Protein AF-A0A7Z9G3U9-F1 (afdb_monomer_lite)

Foldseek 3Di:
DDDDDPPPPDPAPVSVQVVQVVVVHGFAAPVRLVVQQCLPPDPADGLAGPDLVCVQQAEQDPPSPPPRPDPAADPWPNHAAGNNRHGHSDYRDWGWHPDDDPDDDDDDGDTDDD

Sequence (114 aa):
MLNRKNRSTSNSVCDAMAYAEWAGKRLPTEAEWEFAARGGLVGKEYSWGDDEAVARDYANCVGMLGKDKWEYCAPVGSFATNGYGLYDMAGNVWEWCSDWYDSYSNMLPALIRR

Radius of gyration: 16.11 Å; chains: 1; bounding box: 32×54×39 Å

Structure (mmCIF, N/CA/C/O backbone):
data_AF-A0A7Z9G3U9-F1
#
_entry.id   AF-A0A7Z9G3U9-F1
#
loop_
_atom_site.group_PDB
_atom_site.id
_atom_site.type_symbol
_atom_site.label_atom_id
_atom_site.label_alt_id
_atom_site.label_comp_id
_atom_site.label_asym_id
_atom_site.label_entity_id
_atom_site.label_seq_id
_atom_site.pdbx_PDB_ins_code
_atom_site.Cartn_x
_atom_site.Cartn_y
_atom_site.Cartn_z
_atom_site.occupancy
_atom_site.B_iso_or_equiv
_atom_site.auth_seq_id
_atom_site.auth_comp_id
_atom_site.auth_asym_id
_atom_site.auth_atom_id
_atom_site.pdbx_PDB_model_num
ATOM 1 N N . MET A 1 1 ? 7.653 37.495 9.631 1.00 37.00 1 MET A N 1
ATOM 2 C CA . MET A 1 1 ? 6.727 36.377 9.914 1.00 37.00 1 MET A CA 1
ATOM 3 C C . MET A 1 1 ? 7.492 35.081 9.707 1.00 37.00 1 MET A C 1
ATOM 5 O O . MET A 1 1 ? 7.578 34.594 8.589 1.00 37.00 1 MET A O 1
ATOM 9 N N . LEU A 1 2 ? 8.195 34.620 10.744 1.00 26.92 2 LEU A N 1
ATOM 10 C CA . LEU A 1 2 ? 9.072 33.455 10.653 1.00 26.92 2 LEU A CA 1
ATOM 11 C C . LEU A 1 2 ? 8.346 32.190 11.118 1.00 26.92 2 LEU A C 1
ATOM 13 O O . LEU A 1 2 ? 7.768 32.169 12.197 1.00 26.92 2 LEU A O 1
ATOM 17 N N . ASN A 1 3 ? 8.621 31.132 10.358 1.00 27.25 3 ASN A N 1
ATOM 18 C CA . ASN A 1 3 ? 9.020 29.805 10.819 1.00 27.25 3 ASN A CA 1
ATOM 19 C C . ASN A 1 3 ? 7.987 28.670 10.911 1.00 27.25 3 ASN A C 1
ATOM 21 O O . ASN A 1 3 ? 7.194 28.577 11.835 1.00 27.25 3 ASN A O 1
ATOM 25 N N . ARG A 1 4 ? 8.318 27.678 10.070 1.00 29.84 4 ARG A N 1
ATOM 26 C CA . ARG A 1 4 ? 8.588 26.267 10.399 1.00 29.84 4 ARG A CA 1
ATOM 27 C C . ARG A 1 4 ? 7.425 25.287 10.261 1.00 29.84 4 ARG A C 1
ATOM 29 O O . ARG A 1 4 ? 6.650 25.078 11.174 1.00 29.84 4 ARG A O 1
ATOM 36 N N . LYS A 1 5 ? 7.528 24.528 9.161 1.00 34.12 5 LYS A N 1
ATOM 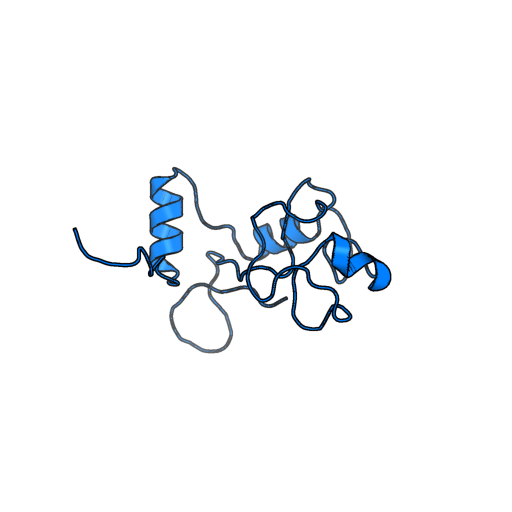37 C CA . LYS A 1 5 ? 7.575 23.058 9.165 1.00 34.12 5 LYS A CA 1
ATOM 38 C C . LYS A 1 5 ? 6.401 22.386 9.899 1.00 34.12 5 LYS A C 1
ATOM 40 O O . LYS A 1 5 ? 6.570 21.939 11.027 1.00 34.12 5 LYS A O 1
ATOM 45 N N . ASN A 1 6 ? 5.306 22.142 9.177 1.00 32.50 6 ASN A N 1
ATOM 46 C CA . ASN A 1 6 ? 4.419 21.001 9.448 1.00 32.50 6 ASN A CA 1
ATOM 47 C C . ASN A 1 6 ? 5.167 19.695 9.140 1.00 32.50 6 ASN A C 1
ATOM 49 O O . ASN A 1 6 ? 4.923 19.024 8.144 1.00 32.50 6 ASN A O 1
ATOM 53 N N . ARG A 1 7 ? 6.163 19.383 9.969 1.00 33.78 7 ARG A N 1
ATOM 54 C CA . ARG A 1 7 ? 6.894 18.123 9.955 1.00 33.78 7 ARG A CA 1
ATOM 55 C C . ARG A 1 7 ? 6.565 17.434 11.272 1.00 33.78 7 ARG A C 1
ATOM 57 O O . ARG A 1 7 ? 7.148 17.800 12.284 1.00 33.78 7 ARG A O 1
ATOM 64 N N . SER A 1 8 ? 5.584 16.534 11.231 1.00 34.88 8 SER A N 1
ATOM 65 C CA . SER A 1 8 ? 5.447 15.327 12.060 1.00 34.88 8 SER A CA 1
ATOM 66 C C . SER A 1 8 ? 4.013 14.799 11.917 1.00 34.88 8 SER A C 1
ATOM 68 O O . SER A 1 8 ? 3.202 14.953 12.825 1.00 34.88 8 SER A O 1
ATOM 70 N N . THR A 1 9 ? 3.661 14.197 10.774 1.00 43.09 9 THR A N 1
ATOM 71 C CA . THR A 1 9 ? 2.605 13.174 10.809 1.00 43.09 9 THR A CA 1
ATOM 72 C C . THR A 1 9 ? 3.204 12.021 11.590 1.00 43.09 9 THR A C 1
ATOM 74 O O . THR A 1 9 ? 4.230 11.463 11.210 1.00 43.09 9 THR A O 1
ATOM 77 N N . SER A 1 10 ? 2.659 11.805 12.773 1.00 45.19 10 SER A N 1
ATOM 78 C CA . SER A 1 10 ? 3.183 10.870 13.742 1.00 45.19 10 SER A CA 1
ATOM 79 C C . SER A 1 10 ? 3.118 9.450 13.167 1.00 45.19 10 SER A C 1
ATOM 81 O O . SER A 1 10 ? 2.047 8.944 12.849 1.00 45.19 10 SER A O 1
ATOM 83 N N . ASN A 1 11 ? 4.287 8.836 12.965 1.00 60.88 11 ASN A N 1
ATOM 84 C CA . ASN A 1 11 ? 4.459 7.501 12.375 1.00 60.88 11 ASN A CA 1
ATOM 85 C C . ASN A 1 11 ? 4.134 6.383 13.384 1.00 60.88 11 ASN A C 1
ATOM 87 O O . ASN A 1 11 ? 4.806 5.353 13.401 1.00 60.88 11 ASN A O 1
ATOM 91 N N . SER A 1 12 ? 3.169 6.603 14.276 1.00 79.44 12 SER A N 1
ATOM 92 C CA . SER A 1 12 ? 2.773 5.612 15.269 1.00 79.44 12 SER A CA 1
ATOM 93 C C . SER A 1 12 ? 1.434 4.995 14.896 1.00 79.44 12 SER A C 1
ATOM 95 O O . SER A 1 12 ? 0.537 5.643 14.355 1.00 79.44 12 SER A O 1
ATOM 97 N N . VAL A 1 13 ? 1.294 3.722 15.231 1.00 79.25 13 VAL A N 1
ATOM 98 C CA . VAL A 1 13 ? 0.050 2.979 15.073 1.00 79.25 13 VAL A CA 1
ATOM 99 C C . VAL A 1 13 ? -1.122 3.609 15.834 1.00 79.25 13 VAL A C 1
ATOM 101 O O . VAL A 1 13 ? -2.246 3.603 15.340 1.00 79.25 13 VAL A O 1
ATOM 104 N N . CYS A 1 14 ? -0.860 4.234 16.988 1.00 82.62 14 CYS A N 1
ATOM 105 C CA . CYS A 1 14 ? -1.877 4.941 17.762 1.00 82.62 14 CYS A CA 1
ATOM 106 C C . CYS A 1 14 ? -2.469 6.111 16.971 1.00 82.62 14 CYS A C 1
ATOM 108 O O . CYS A 1 14 ? -3.678 6.323 17.000 1.00 82.62 14 CYS A O 1
ATOM 110 N N . ASP A 1 15 ? -1.638 6.842 16.228 1.00 88.31 15 ASP A N 1
ATOM 111 C CA . ASP A 1 15 ? -2.103 7.959 15.405 1.00 88.31 15 ASP A CA 1
ATOM 112 C C . ASP A 1 15 ? -2.866 7.471 14.174 1.00 88.31 15 ASP A C 1
ATOM 114 O O . ASP A 1 15 ? -3.883 8.060 13.811 1.00 88.31 15 ASP A O 1
ATOM 118 N N . ALA A 1 16 ? -2.425 6.364 13.567 1.00 87.38 16 ALA A N 1
ATOM 119 C CA . ALA A 1 16 ? -3.134 5.733 12.457 1.00 87.38 16 ALA A CA 1
ATOM 120 C C . ALA A 1 16 ? -4.534 5.249 12.882 1.00 87.38 16 ALA A C 1
ATOM 122 O O . ALA A 1 16 ? -5.515 5.483 12.174 1.00 87.38 16 ALA A O 1
ATOM 123 N N . MET A 1 17 ? -4.647 4.639 14.066 1.00 87.81 17 MET A N 1
ATOM 124 C CA . MET A 1 17 ? -5.927 4.223 14.646 1.00 87.81 17 MET A CA 1
ATOM 125 C C . MET A 1 17 ? -6.816 5.421 14.990 1.00 87.81 17 MET A C 1
ATOM 127 O O . MET A 1 17 ? -7.977 5.441 14.587 1.00 87.81 17 MET A O 1
ATOM 131 N N . ALA A 1 18 ? -6.272 6.433 15.673 1.00 91.38 18 ALA A N 1
ATOM 132 C CA . ALA A 1 18 ? -7.019 7.635 16.043 1.00 91.38 18 ALA A CA 1
ATOM 133 C C . ALA A 1 18 ? -7.538 8.388 14.808 1.00 91.38 18 ALA A C 1
ATOM 135 O O . ALA A 1 18 ? -8.672 8.866 14.792 1.00 91.38 18 ALA A O 1
ATOM 136 N N . TYR A 1 19 ? -6.733 8.460 13.744 1.00 92.69 19 TYR A N 1
ATOM 137 C CA . TYR A 1 19 ? -7.155 9.037 12.473 1.00 92.69 19 TYR A CA 1
ATOM 138 C C . TYR A 1 19 ? -8.273 8.222 11.813 1.00 92.69 19 TYR A C 1
ATOM 140 O O . TYR A 1 19 ? -9.262 8.798 11.355 1.00 92.69 19 TYR A O 1
ATOM 148 N N . ALA A 1 20 ? -8.138 6.893 11.765 1.00 92.69 20 ALA A N 1
ATOM 149 C CA . ALA A 1 20 ? -9.161 6.029 11.186 1.00 92.69 20 ALA A CA 1
ATOM 150 C C . ALA A 1 20 ? -10.495 6.169 11.935 1.00 92.69 20 ALA A C 1
ATOM 152 O O . ALA A 1 20 ? -11.533 6.321 11.293 1.00 92.69 20 ALA A O 1
ATOM 153 N N . GLU A 1 21 ? -10.458 6.202 13.268 1.00 94.00 21 GLU A N 1
ATOM 154 C CA . GLU A 1 21 ? -11.635 6.411 14.112 1.00 94.00 21 GLU A CA 1
ATOM 155 C C . GLU A 1 21 ? -12.274 7.783 13.865 1.00 94.00 21 GLU A C 1
ATOM 157 O O . GLU A 1 21 ? -13.477 7.865 13.612 1.00 94.00 21 GLU A O 1
ATOM 162 N N . TRP A 1 22 ? -11.474 8.856 13.840 1.00 97.19 22 TRP A N 1
ATOM 163 C CA . TRP A 1 22 ? -11.948 10.201 13.500 1.00 97.19 22 TRP A CA 1
ATOM 164 C C . TRP A 1 22 ? -12.639 10.248 12.127 1.00 97.19 22 TRP A C 1
ATOM 166 O O . TRP A 1 22 ? -13.640 10.945 11.956 1.00 97.19 22 TRP A O 1
ATOM 176 N N . ALA A 1 23 ? -12.144 9.476 11.157 1.00 97.06 23 ALA A N 1
ATOM 177 C CA . ALA A 1 23 ? -12.722 9.368 9.821 1.00 97.06 23 ALA A CA 1
ATOM 178 C C . ALA A 1 23 ? -13.947 8.429 9.734 1.00 97.06 23 ALA A C 1
ATOM 180 O O . ALA A 1 23 ? -14.467 8.223 8.634 1.00 97.06 23 ALA A O 1
ATOM 181 N N . GLY A 1 24 ? -14.401 7.835 10.845 1.00 97.19 24 GLY A N 1
ATOM 182 C CA . GLY A 1 24 ? -15.499 6.861 10.866 1.00 97.19 24 GLY A CA 1
ATOM 183 C C . GLY A 1 24 ? -15.141 5.525 10.206 1.00 97.19 24 GLY A C 1
ATOM 184 O O . GLY A 1 24 ? -16.003 4.860 9.630 1.00 97.19 24 GLY A O 1
ATOM 185 N N . LYS A 1 25 ? -13.859 5.158 10.231 1.00 96.56 25 LYS A N 1
ATOM 186 C CA . LYS A 1 25 ? -13.283 3.948 9.633 1.00 96.56 25 LYS A CA 1
ATOM 187 C C . LYS A 1 25 ? -12.528 3.142 10.698 1.00 96.56 25 LYS A C 1
ATOM 189 O O . LYS A 1 25 ? -12.598 3.420 11.891 1.00 96.56 25 LYS A O 1
ATOM 194 N N . ARG A 1 26 ? -11.791 2.126 10.253 1.00 95.25 26 ARG A N 1
ATOM 195 C CA . ARG A 1 26 ? -10.797 1.387 11.038 1.00 95.25 26 ARG A CA 1
ATOM 196 C C . ARG A 1 26 ? -9.597 1.055 10.158 1.00 95.25 26 ARG A C 1
ATOM 198 O O . ARG A 1 26 ? -9.704 1.132 8.933 1.00 95.25 26 ARG A O 1
ATOM 205 N N . LEU A 1 27 ? -8.491 0.657 10.778 1.00 93.25 27 LEU A N 1
ATOM 206 C CA . LEU A 1 27 ? -7.408 0.006 10.044 1.00 93.25 27 LEU A CA 1
ATOM 207 C C . LEU A 1 27 ? -7.879 -1.360 9.507 1.00 93.25 27 LEU A C 1
ATOM 209 O O . LEU A 1 27 ? -8.734 -2.000 10.141 1.00 93.25 27 LEU A O 1
ATOM 213 N N . PRO A 1 28 ? -7.371 -1.792 8.341 1.00 93.62 28 PRO A N 1
ATOM 214 C CA . PRO A 1 28 ? -7.618 -3.136 7.839 1.00 93.62 28 PRO A CA 1
ATOM 215 C C . PRO A 1 28 ? -6.925 -4.163 8.734 1.00 93.62 28 PRO A C 1
ATOM 217 O O . PRO A 1 28 ? -5.932 -3.849 9.400 1.00 93.62 28 PRO A O 1
ATOM 220 N N . THR A 1 29 ? -7.425 -5.395 8.721 1.00 90.75 29 THR A N 1
ATOM 221 C CA . THR A 1 29 ? -6.598 -6.509 9.182 1.00 90.75 29 THR A CA 1
ATOM 222 C C . THR A 1 29 ? -5.500 -6.812 8.159 1.00 90.75 29 THR A C 1
ATOM 224 O O . THR A 1 29 ? -5.644 -6.476 6.985 1.00 90.75 29 THR A O 1
ATOM 227 N N . GLU A 1 30 ? -4.419 -7.480 8.555 1.00 89.25 30 GLU A N 1
ATOM 228 C CA . GLU A 1 30 ? -3.372 -7.946 7.640 1.00 89.25 30 GLU A CA 1
ATOM 229 C C . GLU A 1 30 ? -3.965 -8.857 6.559 1.00 89.25 30 GLU A C 1
ATOM 231 O O . GLU A 1 30 ? -3.632 -8.728 5.384 1.00 89.25 30 GLU A O 1
ATOM 236 N N . ALA A 1 31 ? -4.920 -9.715 6.927 1.00 91.81 31 ALA A N 1
ATOM 237 C CA . ALA A 1 31 ? -5.619 -10.571 5.975 1.00 91.81 31 ALA A CA 1
ATOM 238 C C . ALA A 1 31 ? -6.475 -9.771 4.977 1.00 91.81 31 ALA A C 1
ATOM 240 O O . ALA A 1 31 ? -6.491 -10.086 3.786 1.00 91.81 31 ALA A O 1
ATOM 241 N N . GLU A 1 32 ? -7.184 -8.736 5.436 1.00 95.19 32 GLU A N 1
ATOM 242 C CA . GLU A 1 32 ? -7.945 -7.843 4.556 1.00 95.19 32 GLU A CA 1
ATOM 243 C C . GLU A 1 32 ? -7.024 -7.046 3.638 1.00 95.19 32 GLU A C 1
ATOM 245 O O . GLU A 1 32 ? -7.313 -6.918 2.449 1.00 95.19 32 GLU A O 1
ATOM 250 N N . TRP A 1 33 ? -5.911 -6.546 4.176 1.00 95.25 33 TRP A N 1
ATOM 251 C CA . TRP A 1 33 ? -4.910 -5.813 3.417 1.00 95.25 33 TRP A CA 1
ATOM 252 C C . TRP A 1 33 ? -4.266 -6.704 2.355 1.00 95.25 33 TRP A C 1
ATOM 254 O O . TRP A 1 33 ? -4.224 -6.314 1.193 1.00 95.25 33 TRP A O 1
ATOM 264 N N . GLU A 1 34 ? -3.851 -7.930 2.695 1.00 94.50 34 GLU A N 1
ATOM 265 C CA . GLU A 1 34 ? -3.272 -8.868 1.726 1.00 94.50 34 GLU A CA 1
ATOM 266 C C . GLU A 1 34 ? -4.300 -9.260 0.656 1.00 94.50 34 GLU A C 1
ATOM 268 O O . GLU A 1 34 ? -3.986 -9.264 -0.536 1.00 94.50 34 GLU A O 1
ATOM 273 N N . PHE A 1 35 ? -5.545 -9.549 1.046 1.00 95.38 35 PHE A N 1
ATOM 274 C CA . PHE A 1 35 ? -6.615 -9.843 0.091 1.00 95.38 35 PHE A CA 1
ATOM 275 C C . PHE A 1 35 ? -6.841 -8.678 -0.880 1.00 95.38 35 PHE A C 1
ATOM 277 O O . PHE A 1 35 ? -6.943 -8.884 -2.092 1.00 95.38 35 PHE A O 1
ATOM 284 N N . ALA A 1 36 ? -6.888 -7.454 -0.351 1.00 96.75 36 ALA A N 1
ATOM 285 C CA . ALA A 1 36 ? -7.033 -6.236 -1.127 1.00 96.75 36 ALA A CA 1
ATOM 286 C C . ALA A 1 36 ? -5.829 -6.012 -2.054 1.00 96.75 36 ALA A C 1
ATOM 288 O O . ALA A 1 36 ? -6.029 -5.746 -3.239 1.00 96.75 36 ALA A O 1
ATOM 289 N N . ALA A 1 37 ? -4.602 -6.196 -1.557 1.00 95.56 37 ALA A N 1
ATOM 290 C CA . ALA A 1 37 ? -3.355 -6.036 -2.302 1.00 95.56 37 ALA A CA 1
ATOM 291 C C . ALA A 1 37 ? -3.259 -7.017 -3.473 1.00 95.56 37 ALA A C 1
ATOM 293 O O . ALA A 1 37 ? -2.876 -6.623 -4.575 1.00 95.56 37 ALA A O 1
ATOM 294 N N . ARG A 1 38 ? -3.696 -8.268 -3.277 1.00 96.44 38 ARG A N 1
ATOM 295 C CA . ARG A 1 38 ? -3.731 -9.297 -4.326 1.00 96.44 38 ARG A CA 1
ATOM 296 C C . ARG A 1 38 ? -4.626 -8.936 -5.509 1.00 96.44 38 ARG A C 1
ATOM 298 O O . ARG A 1 38 ? -4.424 -9.486 -6.587 1.00 96.44 38 ARG A O 1
ATOM 305 N N . GLY A 1 39 ? -5.617 -8.058 -5.340 1.00 96.56 39 GLY A N 1
ATOM 306 C CA . GLY A 1 39 ? -6.414 -7.547 -6.461 1.00 96.56 39 GLY A CA 1
ATOM 307 C C . GLY A 1 39 ? -7.135 -8.633 -7.271 1.00 96.56 39 GLY A C 1
ATOM 308 O O . GLY A 1 39 ? -7.294 -8.486 -8.477 1.00 96.56 39 GLY A O 1
ATOM 309 N N . GLY A 1 40 ? -7.502 -9.754 -6.640 1.00 96.69 40 GLY A N 1
ATOM 310 C CA . GLY A 1 40 ? -8.128 -10.907 -7.302 1.00 96.69 40 GLY A CA 1
ATOM 311 C C . GLY A 1 40 ? -7.154 -11.930 -7.905 1.00 96.69 40 GLY A C 1
ATOM 312 O O . GLY A 1 40 ? -7.598 -12.952 -8.429 1.00 96.69 40 GLY A O 1
ATOM 313 N N . LEU A 1 41 ? -5.840 -11.707 -7.814 1.00 96.00 41 LEU A N 1
ATOM 314 C CA . LEU A 1 41 ? -4.824 -12.658 -8.264 1.00 96.00 41 LEU A CA 1
ATOM 315 C C . LEU A 1 41 ? -4.582 -13.763 -7.224 1.00 96.00 41 LEU A C 1
ATOM 317 O O . LEU A 1 41 ? -4.468 -13.509 -6.024 1.00 96.00 41 LEU A O 1
ATOM 321 N N . VAL A 1 42 ? -4.442 -15.003 -7.698 1.00 95.81 42 VAL A N 1
ATOM 322 C CA . VAL A 1 42 ? -4.165 -16.181 -6.859 1.00 95.81 42 VAL A CA 1
ATOM 323 C C . VAL A 1 42 ? -2.743 -16.671 -7.111 1.00 95.81 42 VAL A C 1
ATOM 325 O O . VAL A 1 42 ? -2.358 -16.900 -8.256 1.00 95.81 42 VAL A O 1
ATOM 328 N N . GLY A 1 43 ? -1.970 -16.852 -6.035 1.00 93.56 43 GLY A N 1
ATOM 329 C CA . GLY A 1 43 ? -0.620 -17.423 -6.105 1.00 93.56 43 GLY A CA 1
ATOM 330 C C . GLY A 1 43 ?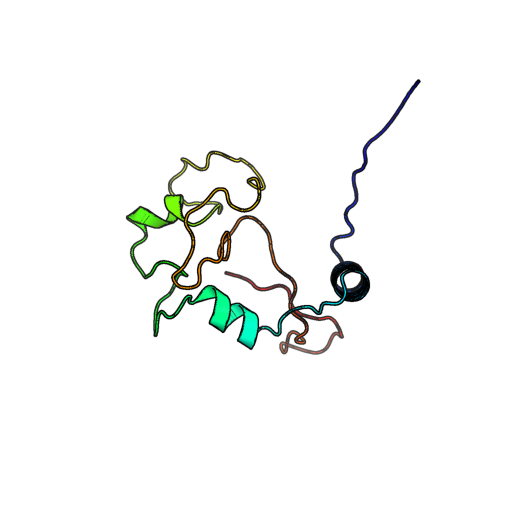 0.415 -16.535 -6.799 1.00 93.56 43 GLY A C 1
ATOM 331 O O . GLY A 1 43 ? 1.391 -17.058 -7.323 1.00 93.56 43 GLY A O 1
ATOM 332 N N . LYS A 1 44 ? 0.178 -15.219 -6.833 1.00 94.75 44 LYS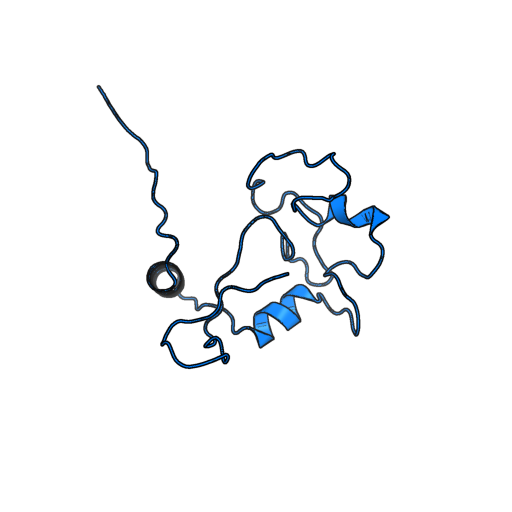 A N 1
ATOM 333 C CA . LYS A 1 44 ? 1.091 -14.220 -7.401 1.00 94.75 44 LYS A CA 1
ATOM 334 C C . LYS A 1 44 ? 1.902 -13.518 -6.327 1.00 94.75 44 LYS A C 1
ATOM 336 O O . LYS A 1 44 ? 1.418 -13.374 -5.195 1.00 94.75 44 LYS A O 1
ATOM 341 N N . GLU A 1 45 ? 3.120 -13.133 -6.696 1.00 90.69 45 GLU A N 1
ATOM 342 C CA . GLU A 1 45 ? 4.056 -12.452 -5.804 1.00 90.69 45 GLU A CA 1
ATOM 343 C C . GLU A 1 45 ? 3.674 -10.981 -5.608 1.00 90.69 45 GLU A C 1
ATOM 345 O O . GLU A 1 45 ? 3.576 -10.531 -4.464 1.00 90.69 45 GLU A O 1
ATOM 350 N N . TYR A 1 46 ? 3.368 -10.268 -6.698 1.00 92.00 46 TYR A N 1
ATOM 351 C CA . TYR A 1 46 ? 3.007 -8.849 -6.662 1.00 92.00 46 TYR A CA 1
ATOM 352 C C . TYR A 1 46 ? 1.528 -8.602 -6.976 1.00 92.00 46 TYR A C 1
ATOM 354 O O . TYR A 1 46 ? 0.827 -9.444 -7.546 1.00 92.00 46 TYR A O 1
ATOM 362 N N . SER A 1 47 ? 1.053 -7.399 -6.641 1.00 93.50 47 SER A N 1
ATOM 363 C CA . SER A 1 47 ? -0.330 -6.951 -6.874 1.00 93.50 47 SER A CA 1
ATOM 364 C C . SER A 1 47 ? -0.704 -6.839 -8.362 1.00 93.50 47 SER A C 1
ATOM 366 O O . SER A 1 47 ? -1.887 -6.751 -8.693 1.00 93.50 47 SER A O 1
ATOM 368 N N . TRP A 1 48 ? 0.290 -6.890 -9.255 1.00 93.56 48 TRP A N 1
ATOM 369 C CA . TRP A 1 48 ? 0.147 -6.888 -10.715 1.00 93.56 48 TRP A CA 1
ATOM 370 C C . TRP A 1 48 ? 0.481 -8.229 -11.389 1.00 93.56 48 TRP A C 1
ATOM 372 O O . TRP A 1 48 ? 0.352 -8.345 -12.607 1.00 93.56 48 TRP A O 1
ATOM 382 N N . GLY A 1 49 ? 0.900 -9.250 -10.635 1.00 94.38 49 GLY A N 1
ATOM 383 C CA . GLY A 1 49 ? 1.400 -10.520 -11.175 1.00 94.38 49 GLY A CA 1
ATOM 384 C C . GLY A 1 49 ? 2.899 -10.707 -10.946 1.00 94.38 49 GLY A C 1
ATOM 385 O O . GLY A 1 49 ? 3.459 -10.088 -10.055 1.00 94.38 49 GLY A O 1
ATOM 386 N N . ASP A 1 50 ? 3.543 -11.571 -11.735 1.00 93.50 50 ASP A N 1
ATOM 387 C CA . ASP A 1 50 ? 4.954 -11.961 -11.527 1.00 93.50 50 ASP A CA 1
ATOM 388 C C . ASP A 1 50 ? 5.910 -11.333 -12.562 1.00 93.50 50 ASP A C 1
ATOM 390 O O . ASP A 1 50 ? 7.086 -11.677 -12.623 1.00 93.50 50 ASP A O 1
ATOM 394 N N . ASP A 1 51 ? 5.408 -10.446 -13.428 1.00 91.69 51 ASP A N 1
ATOM 395 C CA . ASP A 1 51 ? 6.244 -9.767 -14.419 1.00 91.69 51 ASP A CA 1
ATOM 396 C C . ASP A 1 51 ? 6.959 -8.570 -13.776 1.00 91.69 51 ASP A C 1
ATOM 398 O O . ASP A 1 51 ? 6.376 -7.509 -13.541 1.00 91.69 51 ASP A O 1
ATOM 402 N N . GLU A 1 52 ? 8.244 -8.737 -13.476 1.00 87.94 52 GLU A N 1
ATOM 403 C CA . GLU A 1 52 ? 9.081 -7.666 -12.930 1.00 87.94 52 GLU A CA 1
ATOM 404 C C . GLU A 1 52 ? 9.309 -6.521 -13.930 1.00 87.94 52 GLU A C 1
ATOM 406 O O . GLU A 1 52 ? 9.578 -5.388 -13.521 1.00 87.94 52 GLU A O 1
ATOM 411 N N . ALA A 1 53 ? 9.169 -6.760 -15.241 1.00 87.81 53 ALA A N 1
ATOM 412 C CA . ALA A 1 53 ? 9.409 -5.730 -16.250 1.00 87.81 53 ALA A CA 1
ATOM 413 C C . ALA A 1 53 ? 8.396 -4.578 -16.161 1.00 87.81 53 ALA A C 1
ATOM 415 O O . ALA A 1 53 ? 8.725 -3.447 -16.533 1.00 87.81 53 ALA A O 1
ATOM 416 N N . VAL A 1 54 ? 7.194 -4.849 -15.634 1.00 89.50 54 VAL A N 1
ATOM 417 C CA . VAL A 1 54 ? 6.129 -3.852 -15.447 1.00 89.50 54 VAL A CA 1
ATOM 418 C C . VAL A 1 54 ? 6.087 -3.258 -14.042 1.00 89.50 54 VAL A C 1
ATOM 420 O O . VAL A 1 54 ? 5.325 -2.327 -13.812 1.00 89.50 54 VAL A O 1
ATOM 423 N N . ALA A 1 55 ? 6.912 -3.724 -13.099 1.00 87.56 55 ALA A N 1
ATOM 424 C CA . ALA A 1 55 ? 6.829 -3.324 -11.689 1.00 87.56 55 ALA A CA 1
ATOM 425 C C . ALA A 1 55 ? 6.886 -1.799 -11.468 1.00 87.56 55 ALA A C 1
ATOM 427 O O . ALA A 1 55 ? 6.246 -1.246 -10.577 1.00 87.56 55 ALA A O 1
ATOM 428 N N . ARG A 1 56 ? 7.591 -1.098 -12.357 1.00 86.44 56 ARG A N 1
ATOM 429 C CA . ARG A 1 56 ? 7.737 0.363 -12.362 1.00 86.44 56 ARG A CA 1
ATOM 430 C C . ARG A 1 56 ? 6.447 1.134 -12.639 1.00 86.44 56 ARG A C 1
ATOM 432 O O . ARG A 1 56 ? 6.377 2.316 -12.313 1.00 86.44 56 ARG A O 1
ATOM 439 N N . ASP A 1 57 ? 5.468 0.491 -13.263 1.00 89.19 57 ASP A N 1
ATOM 440 C CA . ASP A 1 57 ? 4.158 1.084 -13.520 1.00 89.19 57 ASP A CA 1
ATOM 441 C C . ASP A 1 57 ? 3.240 0.950 -12.301 1.00 89.19 57 ASP A C 1
ATOM 443 O O . ASP A 1 57 ? 2.242 1.660 -12.226 1.00 89.19 57 ASP A O 1
ATOM 447 N N . TYR A 1 58 ? 3.586 0.092 -11.334 1.00 90.69 58 TYR A N 1
ATOM 448 C CA . TYR A 1 58 ? 2.729 -0.267 -10.202 1.00 90.69 58 TYR A CA 1
ATOM 449 C C . TYR A 1 58 ? 3.285 0.120 -8.827 1.00 90.69 58 TYR A C 1
ATOM 451 O O . TYR A 1 58 ? 2.500 0.239 -7.888 1.00 90.69 58 TYR A O 1
ATOM 459 N N . ALA A 1 59 ? 4.599 0.310 -8.683 1.00 89.31 59 ALA A N 1
ATOM 460 C CA . ALA A 1 59 ? 5.221 0.517 -7.378 1.00 89.31 59 ALA A CA 1
ATOM 461 C C . ALA A 1 59 ? 6.354 1.548 -7.389 1.00 89.31 59 ALA A C 1
ATOM 463 O O . ALA A 1 59 ? 7.101 1.699 -8.358 1.00 89.31 59 ALA A O 1
ATOM 464 N N . ASN A 1 60 ? 6.525 2.200 -6.238 1.00 87.44 60 ASN A N 1
ATOM 465 C CA . ASN A 1 60 ? 7.686 3.023 -5.916 1.00 87.44 60 ASN A CA 1
ATOM 466 C C . ASN A 1 60 ? 8.551 2.308 -4.874 1.00 87.44 60 ASN A C 1
ATOM 468 O O . ASN A 1 60 ? 8.256 2.388 -3.682 1.00 87.44 60 ASN A O 1
ATOM 472 N N . CYS A 1 61 ? 9.606 1.602 -5.271 1.00 78.75 61 CYS A N 1
ATOM 473 C CA . CYS A 1 61 ? 10.479 0.948 -4.298 1.00 78.75 61 CYS A CA 1
ATOM 474 C C . CYS A 1 61 ? 11.936 0.891 -4.749 1.00 78.75 61 CYS A C 1
ATOM 476 O O . CYS A 1 61 ? 12.253 0.689 -5.921 1.00 78.75 61 CYS A O 1
ATOM 478 N N . VAL A 1 62 ? 12.828 1.014 -3.763 1.00 72.25 62 VAL A N 1
ATOM 479 C CA . VAL A 1 62 ? 14.277 1.008 -3.964 1.00 72.25 62 VAL A CA 1
ATOM 480 C C . VAL A 1 62 ? 14.691 -0.246 -4.731 1.00 72.25 62 VAL A C 1
ATOM 482 O O . VAL A 1 62 ? 14.443 -1.361 -4.285 1.00 72.25 62 VAL A O 1
ATOM 485 N N . GLY A 1 63 ? 15.372 -0.058 -5.861 1.00 63.56 63 GLY A N 1
ATOM 486 C CA . GLY A 1 63 ? 15.899 -1.165 -6.661 1.00 63.56 63 GLY A CA 1
ATOM 487 C C . GLY A 1 63 ? 15.066 -1.542 -7.887 1.00 63.56 63 GLY A C 1
ATOM 488 O O . GLY A 1 63 ? 15.485 -2.439 -8.612 1.00 63.56 63 GLY A O 1
ATOM 489 N N . MET A 1 64 ? 13.979 -0.823 -8.204 1.00 64.94 64 MET A N 1
ATOM 490 C CA . MET A 1 64 ? 13.174 -1.020 -9.427 1.00 64.94 64 MET A CA 1
ATOM 491 C C . MET A 1 64 ? 13.857 -0.496 -10.703 1.00 64.94 64 MET A C 1
ATOM 493 O O . MET A 1 64 ? 13.341 0.351 -11.441 1.00 64.94 64 MET A O 1
ATOM 497 N N . LEU A 1 65 ? 15.060 -1.002 -10.987 1.00 54.41 65 LEU A N 1
ATOM 498 C CA . LEU A 1 65 ? 15.840 -0.715 -12.198 1.00 54.41 65 LEU A CA 1
ATOM 499 C C . LEU A 1 65 ? 16.133 0.784 -12.426 1.00 54.41 65 LEU A C 1
ATOM 501 O O . LEU A 1 65 ? 16.270 1.234 -13.564 1.00 54.41 65 LEU A O 1
ATOM 505 N N . GLY A 1 66 ? 16.240 1.569 -11.349 1.00 50.12 66 GLY A N 1
ATOM 506 C CA . GLY A 1 66 ? 16.892 2.883 -11.367 1.00 50.12 66 GLY A CA 1
ATOM 507 C C . GLY A 1 66 ? 16.203 3.988 -12.175 1.00 50.12 66 GLY A C 1
ATOM 508 O O . GLY A 1 66 ? 16.867 4.949 -12.551 1.00 50.12 66 GLY A O 1
ATOM 509 N N . LYS A 1 67 ? 14.899 3.891 -12.455 1.00 51.47 67 LYS A N 1
ATOM 510 C CA . LYS A 1 67 ? 14.129 4.996 -13.065 1.00 51.47 67 LYS A CA 1
ATOM 511 C C . LYS A 1 67 ? 12.992 5.523 -12.176 1.00 51.47 67 LYS A C 1
ATOM 513 O O . LYS A 1 67 ? 12.051 6.135 -12.681 1.00 51.47 67 LYS A O 1
ATOM 518 N N . ASP A 1 68 ? 13.012 5.244 -10.875 1.00 60.03 68 ASP A N 1
ATOM 519 C CA . ASP A 1 68 ? 12.011 5.798 -9.953 1.00 60.03 68 ASP A CA 1
ATOM 520 C C . ASP A 1 68 ? 12.029 7.319 -10.069 1.00 60.03 68 ASP A C 1
ATOM 522 O O . ASP A 1 68 ? 13.067 7.967 -9.943 1.00 60.03 68 ASP A O 1
ATOM 526 N N . LYS A 1 69 ? 10.874 7.893 -10.409 1.00 69.56 69 LYS A N 1
ATOM 527 C CA . LYS A 1 69 ? 10.744 9.341 -10.592 1.00 69.56 69 LYS A CA 1
ATOM 528 C C . LYS A 1 69 ? 10.895 10.083 -9.261 1.00 69.56 69 LYS A C 1
ATOM 530 O O . LYS A 1 69 ? 11.182 11.279 -9.257 1.00 69.56 69 LYS A O 1
ATOM 535 N N . TRP A 1 70 ? 10.688 9.383 -8.149 1.00 78.06 70 TRP A N 1
ATOM 536 C CA . TRP A 1 70 ? 10.698 9.935 -6.807 1.00 78.06 70 TRP A CA 1
ATOM 537 C C . TRP A 1 70 ? 11.791 9.273 -5.976 1.00 78.06 70 TRP A C 1
ATOM 539 O O . TRP A 1 70 ? 11.866 8.057 -5.884 1.00 78.06 70 TRP A O 1
ATOM 549 N N . GLU A 1 71 ? 12.635 10.098 -5.361 1.00 78.50 71 GLU A N 1
ATOM 550 C CA . GLU A 1 71 ? 13.685 9.651 -4.433 1.00 78.50 71 GLU A CA 1
ATOM 551 C C . GLU A 1 71 ? 13.100 9.142 -3.100 1.00 78.50 71 GLU A C 1
ATOM 553 O O . GLU A 1 71 ? 13.705 8.329 -2.408 1.00 78.50 71 GLU A O 1
ATOM 558 N N . TYR A 1 72 ? 11.905 9.624 -2.753 1.00 81.38 72 TYR A N 1
ATOM 559 C CA . TYR A 1 72 ? 11.148 9.264 -1.555 1.00 81.38 72 TYR A CA 1
ATOM 560 C C . TYR A 1 72 ? 9.725 8.878 -1.976 1.00 81.38 72 TYR A C 1
ATOM 562 O O . TYR A 1 72 ? 9.533 8.290 -3.034 1.00 81.38 72 TYR A O 1
ATOM 570 N N . CYS A 1 73 ? 8.711 9.231 -1.190 1.00 84.81 73 CYS A N 1
ATOM 571 C CA . CYS A 1 73 ? 7.327 8.915 -1.514 1.00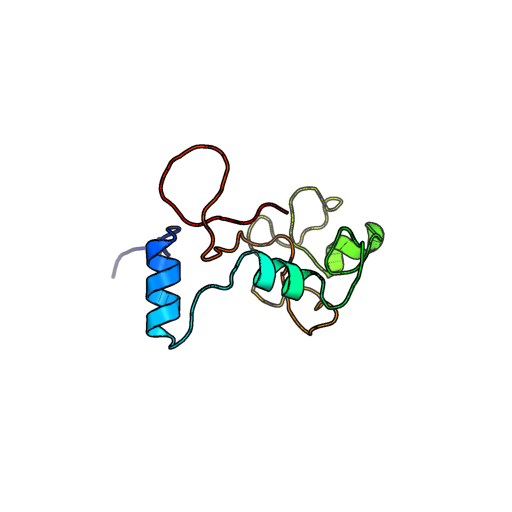 84.81 73 CYS A CA 1
ATOM 572 C C . CYS A 1 73 ? 6.841 9.677 -2.761 1.00 84.81 73 CYS A C 1
ATOM 574 O O . CYS A 1 73 ? 7.077 10.880 -2.920 1.00 84.81 73 CYS A O 1
ATOM 576 N N . ALA A 1 74 ? 6.116 8.969 -3.617 1.00 89.31 74 ALA A N 1
ATOM 577 C CA . ALA A 1 74 ? 5.322 9.523 -4.697 1.00 89.31 74 ALA A CA 1
ATOM 578 C C . ALA A 1 74 ? 3.964 10.017 -4.155 1.00 89.31 74 ALA A C 1
ATOM 580 O O . ALA A 1 74 ? 3.499 9.535 -3.115 1.00 89.31 74 ALA A O 1
ATOM 581 N N . PRO A 1 75 ? 3.288 10.956 -4.845 1.00 91.12 75 PRO A N 1
ATOM 582 C CA . PRO A 1 75 ? 1.885 11.257 -4.568 1.00 91.12 75 PRO A CA 1
ATOM 583 C C . PRO A 1 75 ? 1.025 9.984 -4.612 1.00 91.12 75 PRO A C 1
ATOM 585 O O . PRO A 1 75 ? 1.227 9.150 -5.493 1.00 91.12 75 PRO A O 1
ATOM 588 N N . VAL A 1 76 ? 0.055 9.852 -3.703 1.00 90.50 76 VAL A N 1
ATOM 589 C CA . VAL A 1 76 ? -0.881 8.713 -3.702 1.00 90.50 76 VAL A CA 1
ATOM 590 C C . VAL A 1 76 ? -1.630 8.648 -5.038 1.00 90.50 76 VAL A C 1
ATOM 592 O O . VAL A 1 76 ? -2.093 9.679 -5.532 1.00 90.50 76 VAL A O 1
ATOM 595 N N . GLY A 1 77 ? -1.747 7.455 -5.618 1.00 91.00 77 GLY A N 1
ATOM 596 C CA . GLY A 1 77 ? -2.396 7.220 -6.908 1.00 91.00 77 GLY A CA 1
ATOM 597 C C . GLY A 1 77 ? -1.524 7.534 -8.123 1.00 91.00 77 GLY A C 1
ATOM 598 O O . GLY A 1 77 ? -2.049 7.771 -9.209 1.00 91.00 77 GLY A O 1
ATOM 599 N N . SER A 1 78 ? -0.198 7.582 -7.955 1.00 90.31 78 SER A N 1
ATOM 600 C CA . SER A 1 78 ? 0.729 7.862 -9.065 1.00 90.31 78 SER A CA 1
ATOM 601 C C . SER A 1 78 ? 0.956 6.672 -10.001 1.00 90.31 78 SER A C 1
ATOM 603 O O . SER A 1 78 ? 1.453 6.873 -11.110 1.00 90.31 78 SER A O 1
ATOM 605 N N . PHE A 1 79 ? 0.626 5.462 -9.555 1.00 90.12 79 PHE A N 1
ATOM 606 C CA . PHE A 1 79 ? 0.884 4.206 -10.257 1.00 90.12 79 PHE A CA 1
ATOM 607 C C . PHE A 1 79 ? -0.413 3.558 -10.759 1.00 90.12 79 PHE A C 1
ATOM 609 O O . PHE A 1 79 ? -1.508 4.065 -10.529 1.00 90.12 79 PHE A O 1
ATOM 616 N N . ALA A 1 80 ? -0.307 2.459 -11.497 1.00 94.12 80 ALA A N 1
ATOM 617 C CA . ALA A 1 80 ? -1.448 1.684 -11.958 1.00 94.12 80 ALA A CA 1
ATOM 618 C C . ALA A 1 80 ? -2.156 0.976 -10.790 1.00 94.12 80 ALA A C 1
ATOM 620 O O . ALA A 1 80 ? -1.540 0.598 -9.793 1.00 94.12 80 ALA A O 1
ATOM 621 N N . THR A 1 81 ? -3.469 0.782 -10.922 1.00 96.88 81 THR A N 1
ATOM 622 C CA . THR A 1 81 ? -4.257 0.040 -9.933 1.00 96.88 81 THR A CA 1
ATOM 623 C C . THR A 1 81 ? -4.074 -1.464 -10.075 1.00 96.88 81 THR A C 1
ATOM 625 O O . THR A 1 81 ? -3.933 -1.967 -11.190 1.00 96.88 81 THR A O 1
ATOM 628 N N . ASN A 1 82 ? -4.231 -2.205 -8.980 1.00 96.12 82 ASN A N 1
ATOM 629 C CA . ASN A 1 82 ? -4.455 -3.648 -9.056 1.00 96.12 82 ASN A CA 1
ATOM 630 C C . ASN A 1 82 ? -5.871 -3.990 -9.578 1.00 96.12 82 ASN A C 1
ATOM 632 O O . ASN A 1 82 ? -6.673 -3.105 -9.892 1.00 96.12 82 ASN A O 1
ATOM 636 N N . GLY A 1 83 ? -6.216 -5.281 -9.640 1.00 97.38 83 GLY A N 1
ATOM 637 C CA . GLY A 1 83 ? -7.512 -5.744 -10.162 1.00 97.38 83 GLY A CA 1
ATOM 638 C C . GLY A 1 83 ? -8.755 -5.328 -9.358 1.00 97.38 83 GLY A C 1
ATOM 639 O O . GLY A 1 83 ? -9.869 -5.492 -9.849 1.00 97.38 83 GLY A O 1
ATOM 640 N N . TYR A 1 84 ? -8.595 -4.745 -8.164 1.00 97.94 84 TYR A N 1
ATOM 641 C CA . TYR A 1 84 ? -9.686 -4.150 -7.379 1.00 97.94 84 TYR A CA 1
ATOM 642 C C . TYR A 1 84 ? -9.747 -2.620 -7.470 1.00 97.94 84 TYR A C 1
ATOM 644 O O . TYR A 1 84 ? -10.562 -1.998 -6.791 1.00 97.94 84 TYR A O 1
ATOM 652 N N . GLY A 1 85 ? -8.917 -1.997 -8.312 1.00 97.50 85 GLY A N 1
ATOM 653 C CA . GLY A 1 85 ? -8.886 -0.542 -8.451 1.00 97.50 85 GLY A CA 1
ATOM 654 C C . GLY A 1 85 ? -8.125 0.168 -7.327 1.00 97.50 85 GLY A C 1
ATOM 655 O O . GLY A 1 85 ? -8.300 1.372 -7.152 1.00 97.50 85 GLY A O 1
ATOM 656 N N . LEU A 1 86 ? -7.304 -0.554 -6.555 1.00 96.69 86 LEU A N 1
ATOM 657 C CA . LEU A 1 86 ? -6.493 0.017 -5.479 1.00 96.69 86 LEU A CA 1
ATOM 658 C C . LEU A 1 86 ? -5.111 0.411 -5.991 1.00 96.69 86 LEU A C 1
ATOM 660 O O . LEU A 1 86 ? -4.483 -0.334 -6.745 1.00 96.69 86 LEU A O 1
ATOM 664 N N . TYR A 1 87 ? -4.655 1.579 -5.557 1.00 94.88 87 TYR A N 1
ATOM 665 C CA . TYR A 1 87 ? -3.352 2.149 -5.882 1.00 94.88 87 TYR A CA 1
ATOM 666 C C . TYR A 1 87 ? -2.327 1.819 -4.804 1.00 94.88 87 TYR A C 1
ATOM 668 O O . TYR A 1 87 ? -2.701 1.581 -3.662 1.00 94.88 87 TYR A O 1
ATOM 676 N N . ASP A 1 88 ? -1.047 1.876 -5.170 1.00 92.19 88 ASP A N 1
ATOM 677 C CA . ASP A 1 88 ? 0.094 1.907 -4.244 1.00 92.19 88 ASP A CA 1
ATOM 678 C C 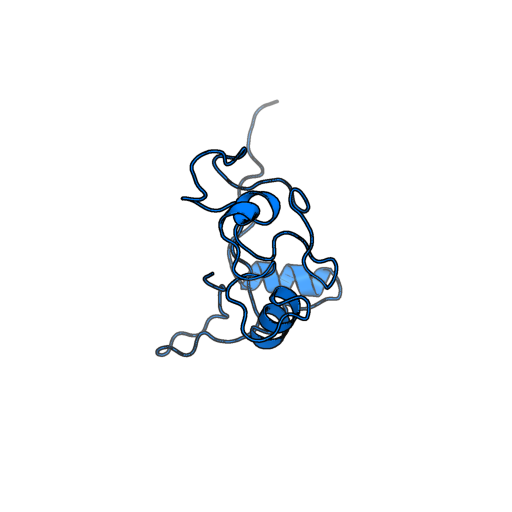. ASP A 1 88 ? 0.162 0.740 -3.240 1.00 92.19 88 ASP A C 1
ATOM 680 O O . ASP A 1 88 ? 0.873 0.825 -2.248 1.00 92.19 88 ASP A O 1
ATOM 684 N N . MET A 1 89 ? -0.502 -0.386 -3.532 1.00 94.00 89 MET A N 1
ATOM 685 C CA . MET A 1 89 ? -0.506 -1.583 -2.674 1.00 94.00 89 MET A CA 1
ATOM 686 C C . MET A 1 89 ? 0.874 -2.260 -2.553 1.00 94.00 89 MET A C 1
ATOM 688 O O . MET A 1 89 ? 1.004 -3.270 -1.864 1.00 94.00 89 MET A O 1
ATOM 692 N N . ALA A 1 90 ? 1.886 -1.754 -3.263 1.00 90.12 90 ALA A N 1
ATOM 693 C CA . ALA A 1 90 ? 3.278 -2.157 -3.140 1.00 90.12 90 ALA A CA 1
ATOM 694 C C . ALA A 1 90 ? 4.196 -0.925 -3.202 1.00 90.12 90 ALA A C 1
ATOM 696 O O . ALA A 1 90 ? 4.077 -0.076 -4.094 1.00 90.12 90 ALA A O 1
ATOM 697 N N . GLY A 1 91 ? 5.161 -0.861 -2.285 1.00 88.69 91 GLY A N 1
ATOM 698 C CA . GLY A 1 91 ? 6.091 0.259 -2.175 1.00 88.69 91 GLY A CA 1
ATOM 699 C C . GLY A 1 91 ? 5.444 1.560 -1.682 1.00 88.69 91 GLY A C 1
ATOM 700 O O . GLY A 1 91 ? 4.451 1.568 -0.971 1.00 88.69 91 GLY A O 1
ATOM 701 N N . ASN A 1 92 ? 6.051 2.686 -2.051 1.00 89.25 92 ASN A N 1
ATOM 702 C CA . ASN A 1 92 ? 5.738 4.056 -1.646 1.00 89.25 92 ASN A CA 1
ATOM 703 C C . ASN A 1 92 ? 5.901 4.340 -0.145 1.00 89.25 92 ASN A C 1
ATOM 705 O O . ASN A 1 92 ? 6.821 5.060 0.259 1.00 89.25 92 ASN A O 1
ATOM 709 N N . VAL A 1 93 ? 5.010 3.790 0.674 1.00 88.88 93 VAL A N 1
ATOM 710 C CA . VAL A 1 93 ? 5.028 3.880 2.132 1.00 88.88 93 VAL A CA 1
ATOM 711 C C . VAL A 1 93 ? 4.573 2.565 2.734 1.00 88.88 93 VAL A C 1
ATOM 713 O O . VAL A 1 93 ? 3.928 1.740 2.107 1.00 88.88 93 VAL A O 1
ATOM 716 N N . TRP A 1 94 ? 4.910 2.403 3.998 1.00 87.62 94 TRP A N 1
ATOM 717 C CA . TRP A 1 94 ? 4.477 1.277 4.790 1.00 87.62 94 TRP A CA 1
ATOM 718 C C . TRP A 1 94 ? 3.080 1.527 5.348 1.00 87.62 94 TRP A C 1
ATOM 720 O O . TRP A 1 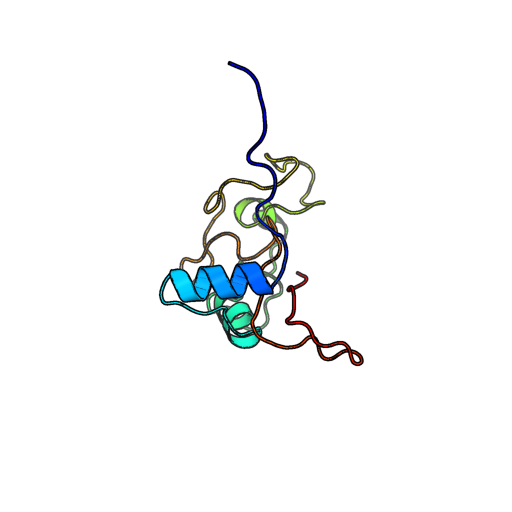94 ? 2.806 2.631 5.827 1.00 87.62 94 TRP A O 1
ATOM 730 N N . GLU A 1 95 ? 2.227 0.506 5.335 1.00 89.81 95 GLU A N 1
ATOM 731 C CA . GLU A 1 95 ? 0.837 0.621 5.777 1.00 89.81 95 GLU A CA 1
ATOM 732 C C . GLU A 1 95 ? 0.584 -0.180 7.059 1.00 89.81 95 GLU A C 1
ATOM 734 O O . GLU A 1 95 ? 0.996 -1.336 7.196 1.00 89.81 95 GLU A O 1
ATOM 739 N N . TRP A 1 96 ? -0.070 0.466 8.028 1.00 91.06 96 TRP A N 1
ATOM 740 C CA . TRP A 1 96 ? -0.418 -0.134 9.315 1.00 91.06 96 TRP A CA 1
ATOM 741 C C . TRP A 1 96 ? -1.665 -1.010 9.195 1.00 91.06 96 TRP A C 1
ATOM 743 O O . TRP A 1 96 ? -2.688 -0.567 8.669 1.00 91.06 96 TRP A O 1
ATOM 753 N N . CYS A 1 97 ? -1.608 -2.203 9.781 1.00 88.88 97 CYS A N 1
ATOM 754 C CA . CYS A 1 97 ? -2.762 -3.074 9.986 1.00 88.88 97 CYS A CA 1
ATOM 755 C C . CYS A 1 97 ? -3.111 -3.184 11.473 1.00 88.88 97 CYS A C 1
ATOM 757 O O . CYS A 1 97 ? -2.302 -2.869 12.344 1.00 88.88 97 CYS A O 1
ATOM 759 N N . SER A 1 98 ? -4.337 -3.613 11.771 1.00 87.44 98 SER A N 1
ATOM 760 C CA . SER A 1 98 ? -4.811 -3.779 13.150 1.00 87.44 98 SER A CA 1
ATOM 761 C C . SER A 1 98 ? -4.252 -5.016 13.861 1.00 87.44 98 SER A C 1
ATOM 763 O O . SER A 1 98 ? -4.375 -5.114 15.081 1.00 87.44 98 SER A O 1
ATOM 765 N N . ASP A 1 99 ? -3.687 -5.968 13.118 1.00 80.00 99 ASP A N 1
ATOM 766 C CA . ASP A 1 99 ? -3.203 -7.248 13.641 1.00 80.00 99 ASP A CA 1
ATOM 767 C C . ASP A 1 99 ? -1.899 -7.088 14.405 1.00 80.00 99 ASP A C 1
ATOM 769 O O . ASP A 1 99 ? -1.076 -6.229 14.103 1.00 80.00 99 ASP A O 1
ATOM 773 N N . TRP A 1 100 ? -1.701 -7.955 15.390 1.00 67.06 100 TRP A N 1
ATOM 774 C CA . TRP A 1 100 ? -0.481 -8.005 16.183 1.00 67.06 100 TRP A CA 1
ATOM 775 C C . TRP A 1 100 ? 0.614 -8.754 15.426 1.00 67.06 100 TRP A C 1
ATOM 777 O O . TRP A 1 100 ? 0.357 -9.804 14.840 1.00 67.06 100 TRP A O 1
ATOM 787 N N . TYR A 1 101 ? 1.849 -8.256 15.485 1.00 54.34 101 TYR A N 1
ATOM 788 C CA . TYR A 1 101 ? 2.985 -8.952 14.884 1.00 54.34 101 TYR A CA 1
ATOM 789 C C . TYR A 1 101 ? 3.376 -10.172 15.739 1.00 54.34 101 TYR A C 1
ATOM 791 O O . TYR A 1 101 ? 3.997 -10.026 16.794 1.00 54.34 101 TYR A O 1
ATOM 799 N N . ASP A 1 102 ? 3.002 -11.381 15.310 1.00 50.78 102 ASP A N 1
ATOM 800 C CA . ASP A 1 102 ? 3.209 -12.623 16.074 1.00 50.78 102 ASP A CA 1
ATOM 801 C C . ASP A 1 102 ? 4.612 -13.226 15.875 1.00 50.78 102 ASP A C 1
ATOM 803 O O . ASP A 1 102 ? 4.798 -14.373 15.471 1.00 50.78 102 ASP A O 1
ATOM 807 N N . SER A 1 103 ? 5.649 -12.437 16.159 1.00 47.72 103 SER A N 1
ATOM 808 C CA . SER A 1 103 ? 6.985 -12.983 16.391 1.00 47.72 103 SER A CA 1
ATOM 809 C C . SER A 1 103 ? 7.548 -12.403 17.685 1.00 47.72 103 SER A C 1
ATOM 811 O O . SER A 1 103 ? 8.200 -11.362 17.686 1.00 47.72 103 SER A O 1
ATOM 813 N N . TYR A 1 104 ? 7.280 -13.105 18.787 1.00 38.97 104 TYR A N 1
ATOM 814 C CA . TYR A 1 104 ? 7.788 -12.847 20.139 1.00 38.97 104 TYR A CA 1
ATOM 815 C C . TYR A 1 104 ? 7.373 -11.500 20.760 1.00 38.97 104 TYR A C 1
ATOM 817 O O . TYR A 1 104 ? 8.039 -10.487 20.592 1.00 38.97 104 TYR A O 1
ATOM 825 N N . SER A 1 105 ? 6.305 -11.547 21.570 1.00 47.19 105 SER A N 1
ATOM 826 C CA . SER A 1 105 ? 5.999 -10.654 22.703 1.00 47.19 105 SER A CA 1
ATOM 827 C C . SER A 1 105 ? 6.609 -9.246 22.641 1.00 47.19 105 SER A C 1
ATOM 829 O O . SER A 1 105 ? 7.662 -9.021 23.234 1.00 47.19 105 SER A O 1
ATOM 831 N N . ASN A 1 106 ? 5.900 -8.294 22.023 1.00 39.22 106 ASN A N 1
ATOM 832 C CA . ASN A 1 106 ? 5.755 -6.921 22.529 1.00 39.22 106 ASN A CA 1
ATOM 833 C C . ASN A 1 106 ? 4.658 -6.152 21.762 1.00 39.22 106 ASN A C 1
ATOM 835 O O . ASN A 1 106 ? 4.902 -5.532 20.737 1.00 39.22 106 ASN A O 1
ATOM 839 N N . MET A 1 107 ? 3.442 -6.233 22.308 1.00 44.75 107 MET A N 1
ATOM 840 C CA . MET A 1 107 ? 2.311 -5.286 22.296 1.00 44.75 107 MET A CA 1
ATOM 841 C C . MET A 1 107 ? 2.282 -4.097 21.297 1.00 44.75 107 MET A C 1
ATOM 843 O O . MET A 1 107 ? 2.047 -2.980 21.748 1.00 44.75 107 MET A O 1
ATOM 847 N N . LEU A 1 108 ? 2.397 -4.285 19.973 1.00 47.88 108 LEU A N 1
ATOM 848 C CA . LEU A 1 108 ? 1.973 -3.277 18.974 1.00 47.88 108 LEU A CA 1
ATOM 849 C C . LEU A 1 108 ? 1.420 -3.924 17.679 1.00 47.88 108 LEU A C 1
ATOM 851 O O . LEU A 1 108 ? 1.880 -5.011 17.315 1.00 47.88 108 LEU A O 1
ATOM 855 N N . PRO A 1 109 ? 0.457 -3.284 16.979 1.00 53.53 109 PRO A N 1
ATOM 856 C CA . PRO A 1 109 ? -0.005 -3.740 15.668 1.00 53.53 109 PRO A CA 1
ATOM 857 C C . PRO A 1 109 ? 1.068 -3.642 14.568 1.00 53.53 109 PRO A C 1
ATOM 859 O O . PRO A 1 109 ? 2.056 -2.918 14.711 1.00 53.53 109 PRO A O 1
ATOM 862 N N . ALA A 1 110 ? 0.890 -4.402 13.488 1.00 54.66 110 ALA A N 1
ATOM 863 C CA . ALA A 1 110 ? 1.911 -4.695 12.491 1.00 54.66 110 ALA A CA 1
ATOM 864 C C . ALA A 1 110 ? 1.984 -3.662 11.354 1.00 54.66 110 ALA A C 1
ATOM 866 O O . ALA A 1 110 ? 0.979 -3.146 10.860 1.00 54.66 110 ALA A O 1
ATOM 867 N N . LEU A 1 111 ? 3.215 -3.413 10.910 1.00 59.78 111 LEU A N 1
ATOM 868 C CA . LEU A 1 111 ? 3.546 -2.677 9.695 1.00 59.78 111 LEU A CA 1
ATOM 869 C C . LEU A 1 111 ? 3.936 -3.699 8.613 1.00 59.78 111 LEU A C 1
ATOM 871 O O . LEU A 1 111 ? 4.875 -4.468 8.832 1.00 59.78 111 LEU A O 1
ATOM 875 N N . ILE A 1 112 ? 3.243 -3.743 7.470 1.00 59.50 112 ILE A N 1
ATOM 876 C CA . ILE A 1 112 ? 3.437 -4.827 6.484 1.00 59.50 112 ILE A CA 1
ATOM 877 C C . ILE A 1 112 ? 4.659 -4.602 5.586 1.00 59.50 112 ILE A C 1
ATOM 879 O O . ILE A 1 112 ? 4.790 -3.543 4.980 1.00 59.50 112 ILE A O 1
ATOM 883 N N . ARG A 1 113 ? 5.510 -5.646 5.472 1.00 49.03 113 ARG A N 1
ATOM 884 C CA . ARG A 1 113 ? 6.778 -5.706 4.709 1.00 49.03 113 ARG A CA 1
ATOM 885 C C . ARG A 1 113 ? 6.697 -6.451 3.398 1.00 49.03 113 ARG A C 1
ATOM 887 O O . ARG A 1 113 ? 7.059 -7.620 3.380 1.00 49.03 113 ARG A O 1
ATOM 894 N N . ARG A 1 114 ? 6.304 -5.773 2.313 1.00 47.06 114 ARG A N 1
ATOM 895 C CA . ARG A 1 114 ? 6.551 -6.247 0.943 1.00 47.06 114 ARG A CA 1
ATOM 896 C C . ARG A 1 114 ? 6.998 -5.111 0.036 1.00 47.06 114 ARG A C 1
ATOM 898 O O . ARG A 1 114 ? 6.255 -4.114 -0.076 1.00 47.06 114 ARG A O 1
#

Secondary structure (DSSP, 8-state):
-----------SHHHHHHHHHHTT--PPPHHHHHHHHHTT-SS-SBTTBS-GGGHHHH-B-TTSTT--S-SSPPPTT-S---TTS----SBSS--EEEEE--SSS---EEEP--

pLDDT: mean 78.44, std 20.96, range [26.92, 97.94]